Protein AF-A0AA38BPE6-F1 (afdb_monomer_lite)

Sequence (96 aa):
FLKAKCLMNAEVALILEKKFDQLQQASEDASSQVSQVFERSLHYVTRFSRYKNPDAVKQVRDVLSRHALSEFELCVIGNLCPDTAEEAKAMVPSLK

InterPro domains:
  IPR005574 RNA polymerase subunit Rpb4/RPC9 [PF03874] (6-95)
  IPR006590 RNA polymerase Rpb4/RPC9, core [SM00657] (1-96)
  IPR010997 HRDC-like superfamily [SSF47819] (1-96)
  IPR038324 Rpb4/RPC9 superfamily [G3DSA:1.20.1250.40] (1-96)
  IPR045222 DNA-directed RNA polymerase II subunit Rpb4-like [PTHR21297] (3-96)

Radius of gyration: 15.71 Å; chains: 1; bounding box: 38×26×42 Å

Organism: Taxus chinensis (NCBI:txid29808)

Secondary structure (DSSP, 8-state):
-TTPPP--HHHHHHHHHHHHHHHHHH-TTHHHHS-HHHHHHHHHHHHH-S--SHHHHHHHHHHHTTSS--HHHHHHHHHH--SSHHHHHHH-TT--

pLDDT: mean 90.27, std 6.57, range [69.0, 96.69]

Foldseek 3Di:
DQPDADDALQRVLVVLVVVLVVLVVVDVPSVVVDDPVSVVSNVVSVVQPPDNDPVVSVVLLVVLVVDPDRSVLSRQCNRVVDPDPVVSCVSPVVPD

Structure (mmCIF, N/CA/C/O backbone):
data_AF-A0AA38BPE6-F1
#
_entry.id   AF-A0AA38BPE6-F1
#
loop_
_atom_site.group_PDB
_atom_site.id
_atom_site.type_symbol
_atom_site.label_atom_id
_atom_site.label_alt_id
_atom_site.label_comp_id
_atom_site.label_asym_id
_atom_site.label_entity_id
_atom_site.label_seq_id
_atom_site.pdbx_PDB_ins_code
_atom_site.Cartn_x
_atom_site.Cartn_y
_atom_site.Cartn_z
_atom_site.occupancy
_atom_site.B_iso_or_equiv
_atom_site.auth_seq_id
_atom_site.auth_comp_id
_atom_site.auth_asym_id
_atom_site.auth_atom_id
_atom_site.pdbx_PDB_model_num
ATOM 1 N N . PHE A 1 1 ? 14.596 8.868 6.879 1.00 69.25 1 PHE A N 1
ATOM 2 C CA . PHE A 1 1 ? 13.847 7.604 6.704 1.00 69.25 1 PHE A CA 1
ATOM 3 C C . PHE A 1 1 ? 14.645 6.475 6.028 1.00 69.25 1 PHE A C 1
ATOM 5 O O . PHE A 1 1 ? 14.054 5.466 5.690 1.00 69.25 1 PHE A O 1
ATOM 12 N N . LEU A 1 2 ? 15.981 6.555 5.905 1.00 72.19 2 LEU A N 1
ATOM 13 C CA . LEU A 1 2 ? 16.796 5.568 5.159 1.00 72.19 2 LEU A CA 1
ATOM 14 C C . LEU A 1 2 ? 16.802 4.132 5.725 1.00 72.19 2 LEU A C 1
ATOM 16 O O . LEU A 1 2 ? 17.224 3.211 5.042 1.00 72.19 2 LEU A O 1
ATOM 20 N N . LYS A 1 3 ? 16.357 3.943 6.972 1.00 81.75 3 LYS A N 1
ATOM 21 C CA . LYS A 1 3 ? 16.223 2.629 7.628 1.00 81.75 3 LYS A CA 1
ATOM 22 C C . LYS A 1 3 ? 14.762 2.223 7.862 1.00 81.75 3 LYS A C 1
ATOM 24 O O . LYS A 1 3 ? 14.509 1.232 8.539 1.00 81.75 3 LYS A O 1
ATOM 29 N N . ALA A 1 4 ? 13.806 3.029 7.401 1.00 88.31 4 ALA A N 1
ATOM 30 C CA . ALA A 1 4 ? 12.392 2.750 7.604 1.00 88.31 4 ALA A CA 1
ATOM 31 C C . ALA A 1 4 ? 11.917 1.718 6.578 1.00 88.31 4 ALA A C 1
ATOM 33 O O . ALA A 1 4 ? 12.281 1.804 5.408 1.00 88.31 4 ALA A O 1
ATOM 34 N N . LYS A 1 5 ? 11.076 0.781 7.020 1.00 89.06 5 LYS A N 1
ATOM 35 C CA . LYS A 1 5 ? 10.282 -0.036 6.102 1.00 89.06 5 LYS A CA 1
ATOM 36 C C . LYS A 1 5 ? 9.074 0.770 5.657 1.00 89.06 5 LYS A C 1
ATOM 38 O O . LYS A 1 5 ? 8.405 1.386 6.490 1.00 89.06 5 LYS A O 1
ATOM 43 N N . CYS A 1 6 ? 8.813 0.778 4.360 1.00 93.44 6 CYS A N 1
ATOM 44 C CA . CYS A 1 6 ? 7.630 1.427 3.810 1.00 93.44 6 CYS A CA 1
ATOM 45 C C . CYS A 1 6 ? 6.464 0.434 3.836 1.00 93.44 6 CYS A C 1
ATOM 47 O O . CYS A 1 6 ? 6.691 -0.770 3.760 1.00 93.44 6 CYS A O 1
ATOM 49 N N . LEU A 1 7 ? 5.229 0.922 3.967 1.00 94.56 7 LEU A N 1
ATOM 50 C CA . LEU A 1 7 ? 4.016 0.106 3.881 1.00 94.56 7 LEU A CA 1
ATOM 51 C C . LEU A 1 7 ? 3.235 0.498 2.627 1.00 94.56 7 LEU A C 1
ATOM 53 O O . LEU A 1 7 ? 3.057 1.684 2.346 1.00 94.56 7 LEU A O 1
ATOM 57 N N . MET A 1 8 ? 2.759 -0.502 1.893 1.00 95.56 8 MET A N 1
ATOM 58 C CA . MET A 1 8 ? 1.829 -0.329 0.784 1.00 95.56 8 MET A CA 1
ATOM 59 C C . MET A 1 8 ? 0.454 0.076 1.319 1.00 95.56 8 MET A C 1
ATOM 61 O O . MET A 1 8 ? 0.065 -0.319 2.419 1.00 95.56 8 MET A O 1
ATOM 65 N N . ASN A 1 9 ? -0.332 0.789 0.511 1.00 95.88 9 ASN A N 1
ATOM 66 C CA . ASN A 1 9 ? -1.699 1.188 0.854 1.00 95.88 9 ASN A CA 1
ATOM 67 C C . ASN A 1 9 ? -2.541 -0.020 1.277 1.00 95.88 9 ASN A C 1
ATOM 69 O O . ASN A 1 9 ? -3.314 0.068 2.224 1.00 95.88 9 ASN A O 1
ATOM 73 N N . ALA A 1 10 ? -2.344 -1.163 0.618 1.00 94.56 10 ALA A N 1
ATOM 74 C CA . ALA A 1 10 ? -3.051 -2.392 0.946 1.00 94.56 10 ALA A CA 1
ATOM 75 C C . ALA A 1 10 ? -2.669 -2.969 2.320 1.00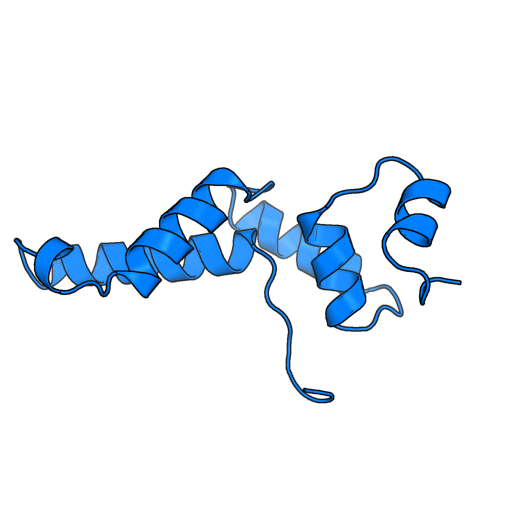 94.56 10 ALA A C 1
ATOM 77 O O . ALA A 1 10 ? -3.534 -3.442 3.046 1.00 94.56 10 ALA A O 1
ATOM 78 N N . GLU A 1 11 ? -1.398 -2.885 2.722 1.00 94.94 11 GLU A N 1
ATOM 79 C CA . GLU A 1 11 ? -0.973 -3.308 4.063 1.00 94.94 11 GLU A CA 1
ATOM 80 C C . GLU A 1 11 ? -1.521 -2.360 5.130 1.00 94.94 11 GLU A C 1
ATOM 82 O O . GLU A 1 11 ? -1.998 -2.807 6.171 1.00 94.94 11 GLU A O 1
ATOM 87 N N . VAL A 1 12 ? -1.495 -1.051 4.857 1.00 95.94 12 VAL A N 1
ATOM 88 C CA . VAL A 1 12 ? -2.069 -0.046 5.758 1.00 95.94 12 VAL A CA 1
ATOM 89 C C . VAL A 1 12 ? -3.575 -0.262 5.914 1.00 95.94 12 VAL A C 1
ATOM 91 O O . VAL A 1 12 ? -4.059 -0.210 7.040 1.00 95.94 12 VAL A O 1
ATOM 94 N N . ALA A 1 13 ? -4.302 -0.571 4.834 1.00 95.31 13 ALA A N 1
ATOM 95 C CA . ALA A 1 13 ? -5.728 -0.895 4.894 1.00 95.31 13 ALA A CA 1
ATOM 96 C C . ALA A 1 13 ? -6.002 -2.055 5.854 1.00 95.31 13 ALA A C 1
ATOM 98 O O . ALA A 1 13 ? -6.753 -1.880 6.807 1.00 95.31 13 ALA A O 1
ATOM 99 N N . LEU A 1 14 ? -5.301 -3.181 5.696 1.00 94.19 14 LEU A N 1
ATOM 100 C CA . LEU A 1 14 ? -5.471 -4.347 6.569 1.00 94.19 14 LEU A CA 1
ATOM 101 C C . LEU A 1 14 ? -5.156 -4.042 8.040 1.00 94.19 14 LEU A C 1
ATOM 103 O O . LEU A 1 14 ? -5.833 -4.534 8.944 1.00 94.19 14 LEU A O 1
ATOM 107 N N . ILE A 1 15 ? -4.121 -3.237 8.299 1.00 94.81 15 ILE A N 1
ATOM 108 C CA . ILE A 1 15 ? -3.738 -2.847 9.661 1.00 94.81 15 ILE A CA 1
ATOM 109 C C . ILE A 1 15 ? -4.807 -1.948 10.290 1.00 94.81 15 ILE A C 1
ATOM 111 O O . ILE A 1 15 ? -5.176 -2.161 11.447 1.00 94.81 15 ILE A O 1
ATOM 115 N N . LEU A 1 16 ? -5.296 -0.948 9.549 1.00 94.81 16 LEU A N 1
ATOM 116 C CA . LEU A 1 16 ? -6.304 -0.013 10.044 1.00 94.81 16 LEU A CA 1
ATOM 117 C C . LEU A 1 16 ? -7.667 -0.691 10.214 1.00 94.81 16 LEU A C 1
ATOM 119 O O . LEU A 1 16 ? -8.291 -0.490 11.249 1.00 94.81 16 LEU A O 1
ATOM 123 N N . GLU A 1 17 ? -8.091 -1.542 9.280 1.00 92.94 17 GLU A N 1
ATOM 124 C CA . GLU A 1 17 ? -9.326 -2.334 9.387 1.00 92.94 17 GLU A CA 1
ATOM 125 C C . GLU A 1 17 ? -9.290 -3.223 10.633 1.00 92.94 17 GLU A C 1
ATOM 127 O O . GLU A 1 17 ? -10.152 -3.114 11.502 1.00 92.94 17 GLU A O 1
ATOM 132 N N . LYS A 1 18 ? -8.209 -3.990 10.821 1.00 93.06 18 LYS A N 1
ATOM 133 C CA . LYS A 1 18 ? -8.037 -4.817 12.023 1.00 93.06 18 LYS A CA 1
ATOM 134 C C . LYS A 1 18 ? -8.049 -3.989 13.309 1.00 93.06 18 LYS A C 1
ATOM 136 O O . LYS A 1 18 ? -8.563 -4.439 14.334 1.00 93.06 18 LYS A O 1
ATOM 141 N N . LYS A 1 19 ? -7.441 -2.799 13.296 1.00 92.06 19 LYS A N 1
ATOM 142 C CA . LYS A 1 19 ? -7.448 -1.906 14.460 1.00 92.06 19 LYS A CA 1
ATOM 143 C C . LYS A 1 19 ? -8.852 -1.373 14.741 1.00 92.06 19 LYS A C 1
ATOM 145 O O . LYS A 1 19 ? -9.218 -1.261 15.907 1.00 92.06 19 LYS A O 1
ATOM 150 N N . PHE A 1 20 ? -9.616 -1.058 13.701 1.00 90.88 20 PHE A N 1
ATOM 151 C CA . PHE A 1 20 ? -10.990 -0.590 13.817 1.00 90.88 20 PHE A CA 1
ATOM 152 C C . PHE A 1 20 ? -11.913 -1.681 14.374 1.00 90.88 20 PHE A C 1
ATOM 154 O O . PHE A 1 20 ? -12.640 -1.417 15.328 1.00 90.88 20 PHE A O 1
ATOM 161 N N . ASP A 1 21 ? -11.788 -2.923 13.901 1.00 91.12 21 ASP A N 1
ATOM 162 C CA . ASP A 1 21 ? -12.544 -4.071 14.426 1.00 91.12 21 ASP A CA 1
ATOM 163 C C . ASP A 1 21 ? -12.274 -4.309 15.920 1.00 91.12 21 ASP A C 1
ATOM 165 O O . ASP A 1 21 ? -13.190 -4.561 16.700 1.00 91.12 21 ASP A O 1
ATOM 169 N N . GLN A 1 22 ? -11.014 -4.179 16.353 1.00 90.44 22 GLN A N 1
ATOM 170 C CA . GLN A 1 22 ? -10.651 -4.284 17.773 1.00 90.44 22 GLN A CA 1
ATOM 171 C C . GLN A 1 22 ? -11.296 -3.189 18.626 1.00 90.44 22 GLN A C 1
ATOM 173 O O . GLN A 1 22 ? -11.653 -3.444 19.774 1.00 90.44 22 GLN A O 1
ATOM 178 N N . LEU A 1 23 ? -11.425 -1.973 18.090 1.00 89.06 23 LEU A N 1
ATOM 179 C CA . LEU A 1 23 ? -12.091 -0.875 18.789 1.00 89.06 23 LEU A CA 1
ATOM 180 C C . LEU A 1 23 ? -13.598 -1.132 18.902 1.00 89.06 23 LEU A C 1
ATOM 182 O O . LEU A 1 23 ? -14.151 -0.922 19.977 1.00 89.06 23 LEU A O 1
ATOM 186 N N . GLN A 1 24 ? -14.233 -1.659 17.848 1.00 87.44 24 GLN A N 1
ATOM 187 C CA . GLN A 1 24 ? -15.650 -2.052 17.879 1.00 87.44 24 GLN A CA 1
ATOM 188 C C . GLN A 1 24 ? -15.938 -3.163 18.887 1.00 87.44 24 GLN A C 1
ATOM 190 O O . GLN A 1 24 ? -16.958 -3.138 19.565 1.00 87.44 24 GLN A O 1
ATOM 195 N N . GLN A 1 25 ? -15.034 -4.133 19.024 1.00 86.38 25 GLN A N 1
ATOM 196 C CA . GLN A 1 25 ? -15.188 -5.196 20.021 1.00 86.38 25 GLN A CA 1
ATOM 197 C C . GLN A 1 25 ? -15.005 -4.693 21.461 1.00 86.38 25 GLN A C 1
ATOM 199 O O . GLN A 1 25 ? -15.534 -5.299 22.389 1.00 86.38 25 GLN A O 1
ATOM 204 N N . ALA A 1 26 ? -14.247 -3.611 21.660 1.00 84.81 26 ALA A N 1
ATOM 205 C CA . ALA A 1 26 ? -13.967 -3.052 22.981 1.00 84.81 26 ALA A CA 1
ATOM 206 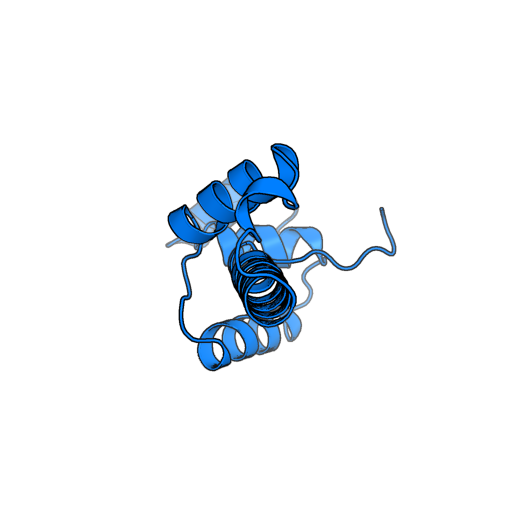C C . ALA A 1 26 ? -15.031 -2.048 23.462 1.00 84.81 26 ALA A C 1
ATOM 208 O O . ALA A 1 26 ? -15.155 -1.831 24.666 1.00 84.81 26 ALA A O 1
ATOM 209 N N . SER A 1 27 ? -15.766 -1.413 22.545 1.00 79.62 27 SER A N 1
ATOM 210 C CA . SER A 1 27 ? -16.763 -0.382 22.840 1.00 79.62 27 SER A CA 1
ATOM 211 C C . SER A 1 27 ? -17.810 -0.318 21.728 1.00 79.62 27 SER A C 1
ATOM 213 O O . SER A 1 27 ? -17.448 -0.277 20.553 1.00 79.62 27 SER A O 1
ATOM 215 N N . GLU A 1 28 ? -19.094 -0.214 22.089 1.00 72.50 28 GLU A N 1
ATOM 216 C CA . GLU A 1 28 ? -20.181 0.007 21.118 1.00 72.50 28 GLU A CA 1
ATOM 217 C C . GLU A 1 28 ? -20.020 1.333 20.352 1.00 72.50 28 GLU A C 1
ATOM 219 O O . GLU A 1 28 ? -20.487 1.452 19.223 1.00 72.50 28 GLU A O 1
ATOM 224 N N . ASP A 1 29 ? -19.302 2.306 20.923 1.00 75.88 29 ASP A N 1
ATOM 225 C CA . ASP A 1 29 ? -19.109 3.639 20.344 1.00 75.88 29 ASP A CA 1
ATOM 226 C C . ASP A 1 29 ? -17.684 3.840 19.797 1.00 75.88 29 ASP A C 1
ATOM 228 O O . ASP A 1 29 ? -16.998 4.826 20.070 1.00 75.88 29 ASP A O 1
ATOM 232 N N . ALA A 1 30 ? -17.186 2.857 19.043 1.00 69.00 30 ALA A N 1
ATOM 233 C CA . ALA A 1 30 ? -15.842 2.895 18.464 1.00 69.00 30 ALA A CA 1
ATOM 234 C C . ALA A 1 30 ? -15.608 4.115 17.561 1.00 69.00 30 ALA A C 1
ATOM 236 O O . ALA A 1 30 ? -14.492 4.631 17.522 1.00 69.00 30 ALA A O 1
ATOM 237 N N . SER A 1 31 ? -16.649 4.609 16.879 1.00 69.44 31 SER A N 1
ATOM 238 C CA . SER A 1 31 ? -16.584 5.805 16.031 1.00 69.44 31 SER A CA 1
ATOM 239 C C . SER A 1 31 ? -16.194 7.069 16.795 1.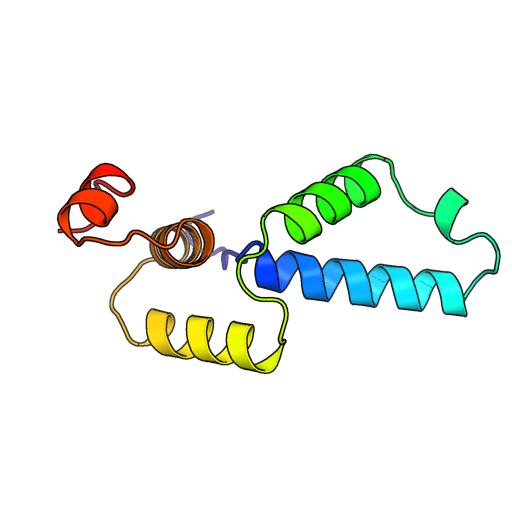00 69.44 31 SER A C 1
ATOM 241 O O . SER A 1 31 ? -15.514 7.918 16.231 1.00 69.44 31 SER A O 1
ATOM 243 N N . SER A 1 32 ? -16.548 7.197 18.080 1.00 73.81 32 SER A N 1
ATOM 244 C CA . SER A 1 32 ? -16.147 8.368 18.877 1.00 73.81 32 SER A CA 1
ATOM 245 C C . SER A 1 32 ? -14.696 8.291 19.372 1.00 73.81 32 SER A C 1
ATOM 247 O O . SER A 1 32 ? -14.114 9.308 19.750 1.00 73.81 32 SER A O 1
ATOM 249 N N . GLN A 1 33 ? -14.078 7.104 19.325 1.00 75.50 33 GLN A N 1
ATOM 250 C CA . GLN A 1 33 ? -12.702 6.872 19.778 1.00 75.50 33 GLN A CA 1
ATOM 251 C C . GLN A 1 33 ? -11.649 7.007 18.674 1.00 75.50 33 GLN A C 1
ATOM 253 O O . GLN A 1 33 ? -10.451 7.071 18.970 1.00 75.50 33 GLN A O 1
ATOM 258 N N . VAL A 1 34 ? -12.058 7.035 17.404 1.00 86.06 34 VAL A N 1
ATOM 259 C CA . VAL A 1 34 ? -11.126 7.166 16.284 1.00 86.06 34 VAL A CA 1
ATOM 260 C C . VAL A 1 34 ? -10.855 8.625 15.955 1.00 86.06 34 VAL A C 1
ATOM 262 O O . VAL A 1 34 ? -11.750 9.459 15.873 1.00 86.06 34 VAL A O 1
ATOM 265 N N . SER A 1 35 ? -9.580 8.954 15.753 1.00 91.75 35 SER A N 1
ATOM 266 C CA . SER A 1 35 ? -9.206 10.306 15.348 1.00 91.75 35 SER A CA 1
ATOM 267 C C . SER A 1 35 ? -9.627 10.577 13.903 1.00 91.75 35 SER A C 1
ATOM 269 O O . SER A 1 35 ? -9.620 9.683 13.056 1.00 91.75 35 SER A O 1
ATOM 271 N N . GLN A 1 36 ? -9.865 11.848 13.576 1.00 92.69 36 GLN A N 1
ATOM 272 C CA . GLN A 1 36 ? -10.148 12.262 12.198 1.00 92.69 36 GLN A CA 1
ATOM 273 C C . GLN A 1 36 ? -9.041 11.836 11.211 1.00 92.69 36 GLN A C 1
ATOM 275 O O . GLN A 1 36 ? -9.311 11.548 10.046 1.00 92.69 36 GLN A O 1
ATOM 280 N N . VAL A 1 37 ? -7.781 11.782 11.663 1.00 94.62 37 VAL A N 1
ATOM 281 C CA . VAL A 1 37 ? -6.655 11.306 10.842 1.00 94.62 37 VAL A CA 1
ATOM 282 C C . VAL A 1 37 ? -6.799 9.819 10.537 1.00 94.62 37 VAL A C 1
ATOM 284 O O . VAL A 1 37 ? -6.542 9.414 9.405 1.00 94.62 37 VAL A O 1
ATOM 287 N N . PHE A 1 38 ? -7.231 9.015 11.510 1.00 93.81 38 PHE A N 1
ATOM 288 C CA . PHE A 1 38 ? -7.465 7.591 11.307 1.00 93.81 38 PHE A CA 1
ATOM 289 C C . PHE A 1 38 ? -8.588 7.364 10.299 1.00 93.81 38 PHE A C 1
ATOM 291 O O . PHE A 1 38 ? -8.379 6.639 9.334 1.00 93.81 38 PHE A O 1
ATOM 298 N N . GLU A 1 39 ? -9.740 8.019 10.472 1.00 91.69 39 GLU A N 1
ATOM 299 C CA . GLU A 1 39 ? -10.882 7.868 9.562 1.00 91.69 39 GLU A CA 1
ATOM 300 C C . GLU A 1 39 ? -10.517 8.246 8.126 1.00 91.69 39 GLU A C 1
ATOM 302 O O . GLU A 1 39 ? -10.779 7.492 7.189 1.00 91.69 39 GLU A O 1
ATOM 307 N N . ARG A 1 40 ? -9.850 9.394 7.943 1.00 95.25 40 ARG A N 1
ATOM 308 C CA . ARG A 1 40 ? -9.411 9.846 6.616 1.00 95.25 40 ARG A CA 1
ATOM 309 C C . ARG A 1 40 ? -8.384 8.901 6.003 1.00 95.25 40 ARG A C 1
ATOM 311 O O . ARG A 1 40 ? -8.453 8.632 4.806 1.00 95.25 40 ARG A O 1
ATOM 318 N N . SER A 1 41 ? -7.452 8.395 6.811 1.00 96.12 41 SER A N 1
ATOM 319 C CA . SER A 1 41 ? -6.442 7.439 6.352 1.00 96.12 41 SER A CA 1
ATOM 320 C C . SER A 1 41 ? -7.089 6.125 5.940 1.00 96.12 41 SER A C 1
ATOM 322 O O . SER A 1 41 ? -6.825 5.671 4.833 1.00 96.12 41 SER A O 1
ATOM 324 N N . LEU A 1 42 ? -7.978 5.570 6.772 1.00 94.38 42 LEU A N 1
ATOM 325 C CA . LEU A 1 42 ? -8.735 4.354 6.483 1.00 94.38 42 LEU A CA 1
ATOM 326 C C . LEU A 1 42 ? -9.541 4.520 5.192 1.00 94.38 42 LEU A C 1
ATOM 328 O O . LEU A 1 42 ? -9.405 3.718 4.278 1.00 94.38 42 LEU A O 1
ATOM 332 N N . HIS A 1 43 ? -10.288 5.617 5.054 1.00 94.50 43 HIS A N 1
ATOM 333 C CA . HIS A 1 43 ? -11.051 5.893 3.839 1.00 94.50 43 HIS A CA 1
ATOM 334 C C . HIS A 1 43 ? -10.164 5.954 2.586 1.00 94.50 43 HIS A C 1
ATOM 336 O O . HIS A 1 43 ? -10.500 5.371 1.553 1.00 94.50 43 HIS A O 1
ATOM 342 N N . TYR A 1 44 ? -9.016 6.634 2.671 1.00 96.69 44 TYR A N 1
ATOM 343 C CA . TYR A 1 44 ? -8.064 6.714 1.567 1.00 96.69 44 TYR A CA 1
ATOM 344 C C . TYR A 1 44 ? -7.534 5.329 1.186 1.00 96.69 44 TYR A C 1
ATOM 346 O O . TYR A 1 44 ? -7.603 4.943 0.019 1.00 96.69 44 TYR A O 1
ATOM 354 N N . VAL A 1 45 ? -7.039 4.555 2.153 1.00 95.62 45 VAL A N 1
ATOM 355 C CA . VAL A 1 45 ? -6.423 3.257 1.856 1.00 95.62 45 VAL A CA 1
ATOM 356 C C . VAL A 1 45 ? -7.450 2.217 1.425 1.00 95.62 45 VAL A C 1
ATOM 358 O O . VAL A 1 45 ? -7.164 1.459 0.509 1.00 95.62 45 VAL A O 1
ATOM 361 N N . THR A 1 46 ? -8.670 2.224 1.962 1.00 92.00 46 THR A N 1
ATOM 362 C CA . THR A 1 46 ? -9.749 1.345 1.486 1.00 92.00 46 THR A CA 1
ATOM 363 C C . THR A 1 46 ? -10.155 1.690 0.048 1.00 92.00 46 THR A C 1
ATOM 365 O O . THR A 1 46 ? -10.473 0.795 -0.736 1.00 92.00 46 THR A O 1
ATOM 368 N N . ARG A 1 47 ? -10.104 2.974 -0.342 1.00 93.62 47 ARG A N 1
ATOM 369 C CA . ARG A 1 47 ? -10.405 3.417 -1.713 1.00 93.62 47 ARG A CA 1
ATOM 370 C C . ARG A 1 47 ? -9.294 3.086 -2.711 1.00 93.62 47 ARG A C 1
ATOM 372 O O . ARG A 1 47 ? -9.594 2.685 -3.833 1.00 93.62 47 ARG A O 1
ATOM 379 N N . PHE A 1 48 ? -8.037 3.307 -2.335 1.00 93.56 48 PHE A N 1
ATOM 380 C CA . PHE A 1 48 ? -6.882 3.196 -3.235 1.00 93.56 48 PHE A CA 1
ATOM 381 C C . PHE A 1 48 ? -6.091 1.896 -3.079 1.00 93.56 48 PHE A C 1
ATOM 383 O O . PHE A 1 48 ? -5.136 1.673 -3.824 1.00 93.56 48 PHE A O 1
ATOM 390 N N . SER A 1 49 ? -6.469 1.020 -2.147 1.00 90.62 49 SER A N 1
ATOM 391 C CA . SER A 1 49 ? -5.901 -0.321 -2.082 1.00 90.62 49 SER A CA 1
ATOM 392 C C . SER A 1 49 ? -6.271 -1.100 -3.341 1.00 90.62 49 SER A C 1
ATOM 394 O O . SER A 1 49 ? -7.444 -1.320 -3.649 1.00 90.62 49 SER A O 1
ATOM 396 N N . ARG A 1 50 ? -5.244 -1.544 -4.067 1.00 89.19 50 ARG A N 1
ATOM 397 C CA . ARG A 1 50 ? -5.389 -2.407 -5.244 1.00 89.19 50 ARG A CA 1
ATOM 398 C C . ARG A 1 50 ? -5.698 -3.854 -4.870 1.00 89.19 50 ARG A C 1
ATOM 400 O O . ARG A 1 50 ? -6.307 -4.574 -5.656 1.00 89.19 50 ARG A O 1
ATOM 407 N N . TYR A 1 51 ? -5.326 -4.266 -3.661 1.00 89.88 51 TYR A N 1
ATOM 408 C CA . TYR A 1 51 ? -5.410 -5.646 -3.202 1.00 89.88 51 TYR A CA 1
ATOM 409 C C . TYR A 1 51 ? -6.273 -5.718 -1.943 1.00 89.88 51 TYR A C 1
ATOM 411 O O . TYR A 1 51 ? -5.949 -5.121 -0.919 1.00 89.88 51 TYR A O 1
ATOM 419 N N . LYS A 1 52 ? -7.376 -6.465 -2.008 1.00 85.44 52 LYS A N 1
ATOM 420 C CA . LYS A 1 52 ? -8.280 -6.654 -0.859 1.00 85.44 52 LYS A CA 1
ATOM 421 C C . LYS A 1 52 ? -8.022 -7.950 -0.098 1.00 85.44 52 LYS A C 1
ATOM 423 O O . LYS A 1 52 ? -8.385 -8.065 1.063 1.00 85.44 52 LYS A O 1
ATOM 428 N N . ASN A 1 53 ? -7.411 -8.933 -0.757 1.00 91.38 53 ASN A N 1
ATOM 429 C CA . ASN A 1 53 ? -7.099 -10.215 -0.142 1.00 91.38 53 ASN A CA 1
ATOM 430 C C . ASN A 1 53 ? -5.756 -10.117 0.617 1.00 91.38 53 ASN A C 1
ATOM 432 O O . ASN A 1 53 ? -4.743 -9.828 -0.028 1.00 91.38 53 ASN A O 1
ATOM 436 N N . PRO A 1 54 ? -5.713 -10.397 1.936 1.00 92.00 54 PRO A N 1
ATOM 437 C CA . PRO A 1 54 ? -4.475 -10.423 2.717 1.00 92.00 54 PRO A CA 1
ATOM 438 C C . PRO A 1 54 ? -3.373 -11.311 2.127 1.00 92.00 54 PRO A C 1
ATOM 440 O O . PRO A 1 54 ? -2.203 -10.923 2.121 1.00 92.00 54 PRO A O 1
ATOM 443 N N . ASP A 1 55 ? -3.735 -12.467 1.570 1.00 94.38 55 ASP A N 1
ATOM 444 C CA . ASP A 1 55 ? -2.775 -13.383 0.951 1.00 94.38 55 ASP A CA 1
ATOM 445 C C . ASP A 1 55 ? -2.189 -12.798 -0.334 1.00 94.38 55 ASP A C 1
ATOM 447 O O . ASP A 1 55 ? -1.006 -12.985 -0.617 1.00 94.38 55 ASP A O 1
ATOM 451 N N . ALA A 1 56 ? -2.991 -12.049 -1.098 1.00 93.69 56 ALA A N 1
ATOM 452 C CA . ALA A 1 56 ? -2.518 -11.356 -2.292 1.00 93.69 56 ALA A CA 1
ATOM 453 C C . ALA A 1 56 ? -1.553 -10.222 -1.923 1.00 93.69 56 ALA A C 1
ATOM 455 O O . ALA A 1 56 ? -0.505 -10.091 -2.547 1.00 93.69 56 ALA A O 1
ATOM 456 N N . VAL A 1 57 ? -1.858 -9.452 -0.871 1.00 93.94 57 VAL A N 1
ATOM 457 C CA . VAL A 1 57 ? -0.962 -8.398 -0.361 1.00 93.94 57 VAL A CA 1
ATOM 458 C C . VAL A 1 57 ? 0.398 -8.979 0.014 1.00 93.94 57 VAL A C 1
ATOM 460 O O . VAL A 1 57 ? 1.434 -8.451 -0.395 1.00 93.94 57 VAL A O 1
ATOM 463 N N . LYS A 1 58 ? 0.398 -10.098 0.746 1.00 94.12 58 LYS A N 1
ATOM 464 C CA . LYS A 1 58 ? 1.628 -10.787 1.137 1.00 94.12 58 LYS A CA 1
ATOM 465 C C . LYS A 1 58 ? 2.400 -11.307 -0.075 1.00 94.12 58 LYS A C 1
ATOM 467 O O . LYS A 1 58 ? 3.603 -11.092 -0.156 1.00 94.12 58 LYS A O 1
ATOM 472 N N . GLN A 1 59 ? 1.721 -11.932 -1.036 1.00 94.69 59 GLN A N 1
ATOM 473 C CA . GLN A 1 59 ? 2.362 -12.421 -2.259 1.00 94.69 59 GLN A CA 1
ATOM 474 C C . GLN A 1 59 ? 2.998 -11.291 -3.072 1.00 94.69 59 GLN A C 1
ATOM 476 O O . GLN A 1 59 ? 4.140 -11.427 -3.500 1.00 94.69 59 GLN A O 1
ATOM 481 N N . VAL A 1 60 ? 2.305 -10.162 -3.245 1.00 93.38 60 VAL A N 1
ATOM 482 C CA . VAL A 1 60 ? 2.852 -8.987 -3.943 1.00 93.38 60 VAL A CA 1
ATOM 483 C C . VAL A 1 60 ? 4.095 -8.472 -3.227 1.00 93.38 60 VAL A C 1
ATOM 48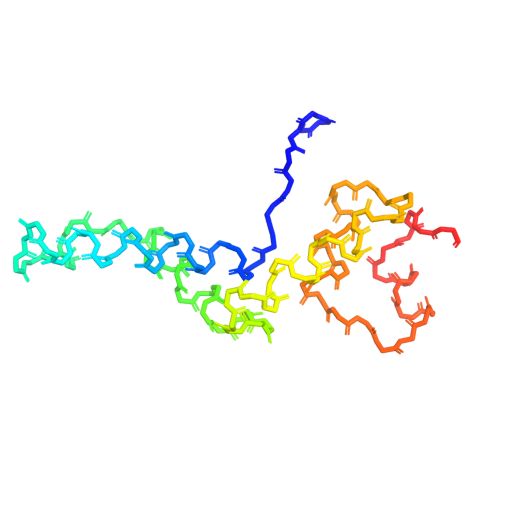5 O O . VAL A 1 60 ? 5.124 -8.248 -3.868 1.00 93.38 60 VAL A O 1
ATOM 488 N N . ARG A 1 61 ? 4.040 -8.346 -1.894 1.00 94.06 61 ARG A N 1
ATOM 489 C CA . ARG A 1 61 ? 5.201 -7.949 -1.090 1.00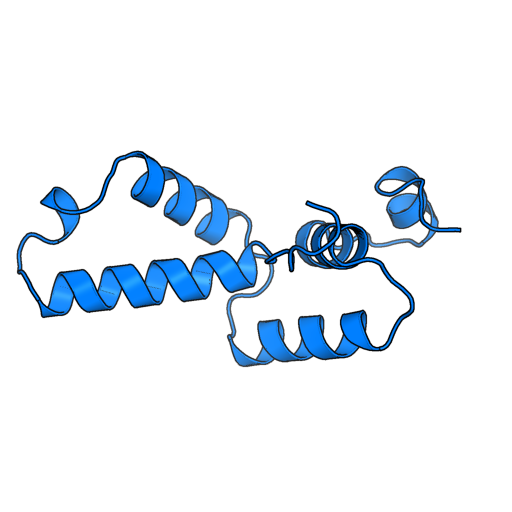 94.06 61 ARG A CA 1
ATOM 490 C C . ARG A 1 61 ? 6.367 -8.916 -1.287 1.00 94.06 61 ARG A C 1
ATOM 492 O O . ARG A 1 61 ? 7.483 -8.466 -1.537 1.00 94.06 61 ARG A O 1
ATOM 499 N N . ASP A 1 62 ? 6.119 -10.218 -1.192 1.00 94.25 62 ASP A N 1
ATOM 500 C CA . ASP A 1 62 ? 7.143 -11.257 -1.320 1.00 94.25 62 ASP A CA 1
ATOM 501 C C . ASP A 1 62 ? 7.772 -11.281 -2.718 1.00 94.25 62 ASP A C 1
ATOM 503 O O . ASP A 1 62 ? 8.979 -11.479 -2.839 1.00 94.25 62 ASP A O 1
ATOM 507 N N . VAL A 1 63 ? 6.983 -11.067 -3.774 1.00 94.25 63 VAL A N 1
ATOM 508 C CA . VAL A 1 63 ? 7.483 -10.989 -5.154 1.00 94.25 63 VAL A CA 1
ATOM 509 C C . VAL A 1 63 ? 8.365 -9.759 -5.331 1.00 94.25 63 VAL A C 1
ATOM 511 O O . VAL A 1 63 ? 9.513 -9.897 -5.747 1.00 94.25 63 VAL A O 1
ATOM 514 N N . LEU A 1 64 ? 7.882 -8.570 -4.962 1.00 91.81 64 LEU A N 1
ATOM 515 C CA . LEU A 1 64 ? 8.648 -7.334 -5.140 1.00 91.81 64 LEU A CA 1
ATOM 516 C C . LEU A 1 64 ? 9.932 -7.317 -4.299 1.00 91.81 64 LEU A C 1
ATOM 518 O O . LEU A 1 64 ? 10.949 -6.793 -4.743 1.00 91.81 64 LEU A O 1
ATOM 522 N N . SER A 1 65 ? 9.914 -7.950 -3.123 1.00 91.69 65 SER A N 1
ATOM 523 C CA . SER A 1 65 ? 11.074 -8.024 -2.222 1.00 91.69 65 SER A CA 1
ATOM 524 C C . SER A 1 65 ? 12.199 -8.926 -2.745 1.00 91.69 65 SER A C 1
ATOM 526 O O . SER A 1 65 ? 13.314 -8.870 -2.231 1.00 91.69 65 SER A O 1
ATOM 528 N N . ARG A 1 66 ? 11.937 -9.769 -3.755 1.00 93.62 66 ARG A N 1
ATOM 529 C CA . ARG A 1 66 ? 12.975 -10.575 -4.429 1.00 93.62 66 ARG A CA 1
ATOM 530 C C . ARG A 1 66 ? 13.807 -9.756 -5.412 1.00 93.62 66 ARG A C 1
ATOM 532 O O . ARG A 1 66 ? 14.859 -10.222 -5.845 1.00 93.62 66 ARG A O 1
ATOM 539 N N . HIS A 1 67 ? 13.342 -8.566 -5.778 1.00 90.00 67 HIS A N 1
ATOM 540 C CA . HIS A 1 67 ? 14.051 -7.664 -6.673 1.00 90.00 67 HIS A CA 1
ATOM 541 C C . HIS A 1 67 ? 14.897 -6.663 -5.881 1.00 90.00 67 HIS A C 1
ATOM 543 O O . HIS A 1 67 ? 14.602 -6.344 -4.731 1.00 90.00 67 HIS A O 1
ATOM 549 N N . ALA A 1 68 ? 15.958 -6.149 -6.507 1.00 89.31 68 ALA A N 1
ATOM 550 C CA . ALA A 1 68 ? 16.849 -5.150 -5.917 1.00 89.31 68 ALA A CA 1
ATOM 551 C C . ALA A 1 68 ? 16.215 -3.744 -5.944 1.00 89.31 68 ALA A C 1
ATOM 553 O O . ALA A 1 68 ? 16.734 -2.831 -6.579 1.00 89.31 68 ALA A O 1
ATOM 554 N N . LEU A 1 69 ? 15.067 -3.603 -5.282 1.00 90.25 69 LEU A N 1
ATOM 555 C CA . LEU A 1 69 ? 14.325 -2.358 -5.120 1.00 90.25 69 LEU A CA 1
ATOM 556 C C . LEU A 1 69 ? 14.553 -1.813 -3.710 1.00 90.25 69 LEU A C 1
ATOM 558 O O . LEU A 1 69 ? 14.588 -2.568 -2.737 1.00 90.25 69 LEU A O 1
ATOM 562 N N . SER A 1 70 ? 14.672 -0.497 -3.575 1.00 91.88 70 SER A N 1
ATOM 563 C CA . SER A 1 70 ? 14.561 0.136 -2.262 1.00 91.88 70 SER A CA 1
ATOM 564 C C . SER A 1 70 ? 13.125 0.036 -1.731 1.00 91.88 70 SER A C 1
ATOM 566 O O . SER A 1 70 ? 12.165 -0.083 -2.494 1.00 91.88 70 SER A O 1
ATOM 568 N N . GLU A 1 71 ? 12.954 0.130 -0.408 1.00 91.62 71 GLU A N 1
ATOM 569 C CA . GLU A 1 71 ? 11.633 0.076 0.248 1.00 91.62 71 GLU A CA 1
ATOM 570 C C . GLU A 1 71 ? 10.631 1.082 -0.344 1.00 91.62 71 GLU A C 1
ATOM 572 O O . GLU A 1 71 ? 9.441 0.785 -0.474 1.00 91.62 71 GLU A O 1
ATOM 577 N N . PHE A 1 72 ? 11.125 2.261 -0.732 1.00 91.50 72 PHE A N 1
ATOM 578 C CA . PHE A 1 72 ? 10.322 3.295 -1.373 1.00 91.50 72 PHE A CA 1
ATOM 579 C C . PHE A 1 72 ? 9.846 2.858 -2.761 1.00 91.50 72 PHE A C 1
ATOM 581 O O . PHE A 1 72 ? 8.647 2.877 -3.024 1.00 91.50 72 PHE A O 1
ATOM 588 N N . GLU A 1 73 ? 10.764 2.425 -3.626 1.00 93.12 73 GLU A N 1
ATOM 589 C CA . GLU A 1 73 ? 10.450 2.015 -5.001 1.00 93.12 73 GLU A CA 1
ATOM 590 C C . GLU A 1 73 ? 9.475 0.838 -5.017 1.00 93.12 73 GLU A C 1
ATOM 592 O O . GLU A 1 73 ? 8.494 0.855 -5.760 1.00 93.12 73 GLU A O 1
ATOM 597 N N . LEU A 1 74 ? 9.691 -0.136 -4.127 1.00 93.31 74 LEU A N 1
ATOM 598 C CA . LEU A 1 74 ? 8.793 -1.269 -3.931 1.00 93.31 74 LEU A CA 1
ATOM 599 C C . LEU A 1 74 ? 7.371 -0.802 -3.616 1.00 93.31 74 LEU A C 1
ATOM 601 O O . LEU A 1 74 ? 6.419 -1.256 -4.248 1.00 93.31 74 LEU A O 1
ATOM 605 N N . CYS A 1 75 ? 7.214 0.107 -2.651 1.00 93.69 75 CYS A N 1
ATOM 606 C CA . CYS A 1 75 ? 5.887 0.573 -2.257 1.00 93.69 75 CYS A CA 1
ATOM 607 C C . CYS A 1 75 ? 5.223 1.420 -3.341 1.00 93.69 75 CYS A C 1
ATOM 609 O O . CYS A 1 75 ? 4.011 1.321 -3.519 1.00 93.69 75 CYS A O 1
ATOM 611 N N . VAL A 1 76 ? 5.986 2.227 -4.082 1.00 93.25 76 VAL A N 1
ATOM 612 C CA . VAL A 1 76 ? 5.434 3.015 -5.189 1.00 93.25 76 VAL A CA 1
ATOM 613 C C . VAL A 1 76 ? 4.929 2.096 -6.300 1.00 93.25 76 VAL A C 1
ATOM 615 O O . VAL A 1 76 ? 3.777 2.234 -6.704 1.00 93.25 76 VAL A O 1
ATOM 618 N N . ILE A 1 77 ? 5.722 1.106 -6.723 1.00 93.31 77 ILE A N 1
ATOM 619 C CA . ILE A 1 77 ? 5.298 0.116 -7.727 1.00 93.31 77 ILE A CA 1
ATOM 620 C C . ILE A 1 77 ? 4.078 -0.665 -7.228 1.00 93.31 77 ILE A C 1
ATOM 622 O O . ILE A 1 77 ? 3.085 -0.778 -7.944 1.00 93.31 77 ILE A O 1
ATOM 626 N N . GLY A 1 78 ? 4.116 -1.155 -5.985 1.00 92.94 78 GLY A N 1
ATOM 627 C CA . GLY A 1 78 ? 3.019 -1.919 -5.392 1.00 92.94 78 GLY A CA 1
ATOM 628 C C . GLY A 1 78 ? 1.713 -1.127 -5.271 1.00 92.94 78 GLY A C 1
ATO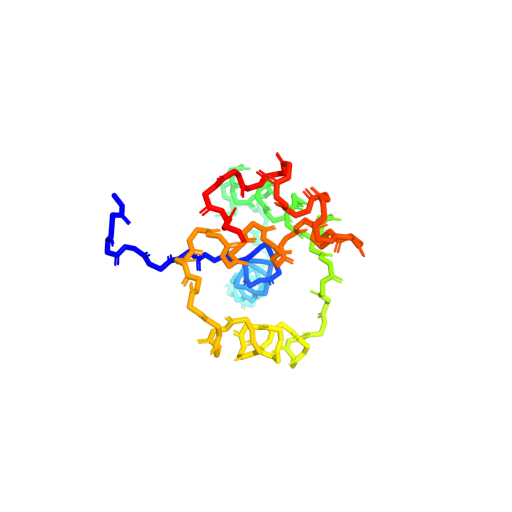M 629 O O . GLY A 1 78 ? 0.636 -1.704 -5.399 1.00 92.94 78 GLY A O 1
ATOM 630 N N . ASN A 1 79 ? 1.788 0.191 -5.070 1.00 94.69 79 ASN A N 1
ATOM 631 C CA . ASN A 1 79 ? 0.613 1.058 -4.956 1.00 94.69 79 ASN A CA 1
ATOM 632 C C . ASN A 1 79 ? 0.079 1.527 -6.315 1.00 94.69 79 ASN A C 1
ATOM 634 O O . ASN A 1 79 ? -1.137 1.560 -6.519 1.00 94.69 79 ASN A O 1
ATOM 638 N N . LEU A 1 80 ? 0.973 1.928 -7.221 1.00 92.94 80 LEU A N 1
ATOM 639 C CA . LEU A 1 80 ? 0.597 2.541 -8.494 1.00 92.94 80 LEU A CA 1
ATOM 640 C C . LEU A 1 80 ? 0.279 1.498 -9.565 1.00 92.94 80 LEU A C 1
ATOM 642 O O . LEU A 1 80 ? -0.630 1.742 -10.351 1.00 92.94 80 LEU A O 1
ATOM 646 N N . CYS A 1 81 ? 0.927 0.329 -9.510 1.00 91.69 81 CYS A N 1
ATOM 647 C CA . CYS A 1 81 ? 0.749 -0.779 -10.452 1.00 91.69 81 CYS A CA 1
ATOM 648 C C . CYS A 1 81 ? 0.901 -0.325 -11.917 1.00 91.69 81 CYS A C 1
ATOM 650 O O . CYS A 1 81 ? -0.086 -0.358 -12.647 1.00 91.69 81 CYS A O 1
ATOM 652 N N . PRO A 1 82 ? 2.100 0.132 -12.329 1.00 93.12 82 PRO A N 1
ATOM 653 C CA . PRO A 1 82 ? 2.339 0.545 -13.710 1.00 93.12 82 PRO A CA 1
ATOM 654 C C . PRO A 1 82 ? 2.155 -0.635 -14.674 1.00 93.12 82 PRO A C 1
ATOM 656 O O . PRO A 1 82 ? 2.564 -1.758 -14.368 1.00 93.12 82 PRO A O 1
ATOM 659 N N . ASP A 1 83 ? 1.592 -0.365 -15.850 1.00 93.19 83 ASP A N 1
ATOM 660 C CA . ASP A 1 83 ? 1.324 -1.382 -16.875 1.00 93.19 83 ASP A CA 1
ATOM 661 C C . ASP A 1 83 ? 2.564 -1.666 -17.739 1.00 93.19 83 ASP A C 1
ATOM 663 O O . ASP A 1 83 ? 2.711 -2.750 -18.308 1.00 93.19 83 ASP A O 1
ATOM 667 N N . THR A 1 84 ? 3.474 -0.691 -17.842 1.00 94.81 84 THR A N 1
ATOM 668 C CA . THR A 1 84 ? 4.681 -0.770 -18.681 1.00 94.81 84 THR A CA 1
ATOM 669 C C . THR A 1 84 ? 5.947 -0.398 -17.912 1.00 94.81 84 THR A C 1
ATOM 671 O O . THR A 1 84 ? 5.913 0.332 -16.917 1.00 94.81 84 THR A O 1
ATOM 674 N N . ALA A 1 85 ? 7.098 -0.883 -18.386 1.00 91.69 85 ALA A N 1
ATOM 675 C CA . ALA A 1 85 ? 8.392 -0.538 -17.799 1.00 91.69 85 ALA A CA 1
ATOM 676 C C . ALA A 1 85 ? 8.704 0.959 -17.965 1.00 91.69 85 ALA A C 1
ATOM 678 O O . ALA A 1 85 ? 9.290 1.574 -17.076 1.00 91.69 85 ALA A O 1
ATOM 679 N N . GLU A 1 86 ? 8.290 1.554 -19.081 1.00 93.25 86 GLU A N 1
ATOM 680 C CA . GLU A 1 86 ? 8.429 2.976 -19.378 1.00 93.25 86 GLU A CA 1
ATOM 681 C C . GLU A 1 86 ? 7.631 3.828 -18.389 1.00 93.25 86 GLU A C 1
ATOM 683 O O . GLU A 1 86 ? 8.164 4.797 -17.850 1.00 93.25 86 GLU A O 1
ATOM 688 N N . GLU A 1 87 ? 6.389 3.441 -18.090 1.00 94.75 87 GLU A N 1
ATOM 689 C CA . GLU A 1 87 ? 5.575 4.101 -17.067 1.00 94.75 87 GLU A CA 1
ATOM 690 C C . GLU A 1 87 ? 6.211 3.969 -15.681 1.00 94.75 87 GLU A C 1
ATOM 692 O O . GLU A 1 87 ? 6.339 4.964 -14.966 1.00 94.75 87 GLU A O 1
ATOM 697 N N . ALA A 1 88 ? 6.683 2.771 -15.318 1.00 93.25 88 ALA A N 1
ATOM 698 C CA . ALA A 1 88 ? 7.357 2.550 -14.041 1.00 93.25 88 ALA A CA 1
ATOM 699 C C . ALA A 1 88 ? 8.583 3.465 -13.881 1.00 93.25 88 ALA A C 1
ATOM 701 O O . ALA A 1 88 ? 8.755 4.088 -12.833 1.00 93.25 88 ALA A O 1
ATOM 702 N N . LYS A 1 89 ? 9.400 3.604 -14.933 1.00 92.69 89 LYS A N 1
ATOM 703 C CA . LYS A 1 89 ? 10.567 4.502 -14.962 1.00 92.69 89 LYS A CA 1
ATOM 704 C C . LYS A 1 89 ? 10.174 5.978 -14.940 1.00 92.69 89 LYS A C 1
ATOM 706 O O . LYS A 1 89 ? 10.855 6.776 -14.303 1.00 92.69 89 LYS A O 1
ATOM 711 N N . ALA A 1 90 ? 9.075 6.350 -15.595 1.00 92.94 90 ALA A N 1
ATOM 712 C CA . ALA A 1 90 ? 8.556 7.715 -15.554 1.00 92.94 90 ALA A CA 1
ATOM 713 C C . ALA A 1 90 ? 8.039 8.093 -14.153 1.00 92.94 90 ALA A C 1
ATOM 715 O O . ALA A 1 90 ? 8.271 9.209 -13.691 1.00 92.94 90 ALA A O 1
ATOM 716 N N . MET A 1 91 ? 7.373 7.164 -13.462 1.00 91.38 91 MET A N 1
ATOM 717 C CA . MET A 1 91 ? 6.867 7.355 -12.098 1.00 91.38 91 MET A CA 1
ATOM 718 C C . MET A 1 91 ? 7.968 7.309 -11.038 1.00 91.38 91 MET A C 1
ATOM 720 O O . MET A 1 91 ? 7.900 8.028 -10.040 1.00 91.38 91 MET A O 1
ATOM 724 N N . VAL A 1 92 ? 8.970 6.453 -11.237 1.00 91.94 92 VAL A N 1
ATOM 725 C CA . VAL A 1 92 ? 10.065 6.223 -10.296 1.00 91.94 92 VAL A CA 1
ATOM 726 C C . VAL A 1 92 ? 11.398 6.365 -11.039 1.00 91.94 92 VAL A C 1
ATOM 728 O O . VAL A 1 92 ? 12.008 5.365 -11.415 1.00 91.94 92 VAL A O 1
ATOM 731 N N . PRO A 1 93 ? 11.893 7.605 -11.231 1.00 89.56 93 PRO A N 1
ATOM 732 C CA . PRO A 1 93 ? 13.099 7.867 -12.026 1.00 89.56 93 PRO A CA 1
ATOM 733 C C . PRO A 1 93 ? 14.394 7.265 -11.463 1.00 89.56 93 PRO A C 1
ATOM 735 O O . PRO A 1 93 ? 15.426 7.292 -12.129 1.00 89.56 93 PRO A O 1
ATOM 738 N N . SER A 1 94 ? 14.374 6.763 -10.225 1.00 89.62 94 SER A N 1
ATOM 739 C CA . SER A 1 94 ? 15.498 6.035 -9.629 1.00 89.62 94 SER A CA 1
ATOM 740 C C . SER A 1 94 ? 15.623 4.594 -10.139 1.00 89.62 94 SER A C 1
ATOM 742 O O . SER A 1 94 ? 16.705 4.011 -10.025 1.00 89.62 94 SER A O 1
ATOM 744 N N . LEU A 1 95 ? 14.566 4.042 -10.750 1.00 85.25 95 LEU A N 1
ATOM 745 C CA . LEU A 1 95 ? 14.619 2.766 -11.457 1.00 85.25 95 LEU A CA 1
ATOM 746 C C . LEU A 1 95 ? 15.457 2.925 -12.728 1.00 85.25 95 LEU A C 1
ATOM 748 O O . LEU A 1 95 ? 15.209 3.811 -13.545 1.00 85.25 95 LEU A O 1
ATOM 752 N N . LYS A 1 96 ? 16.450 2.051 -12.895 1.00 72.12 96 LYS A N 1
ATOM 753 C CA . LYS A 1 96 ? 17.335 2.038 -14.067 1.00 72.12 96 LYS A CA 1
ATOM 754 C C . LYS A 1 96 ? 16.725 1.282 -15.243 1.00 72.12 96 LYS A C 1
ATOM 756 O O . LYS A 1 96 ? 16.064 0.242 -15.039 1.00 72.12 96 LYS A O 1
#